Protein AF-X0UX18-F1 (afdb_monomer_lite)

Structure (mmCIF, N/CA/C/O backbone):
data_AF-X0UX18-F1
#
_entry.id   AF-X0UX18-F1
#
loop_
_atom_site.group_PDB
_atom_site.id
_atom_site.type_symbol
_atom_site.label_atom_id
_atom_site.label_alt_id
_atom_site.label_comp_id
_atom_site.label_asym_id
_atom_site.label_entity_id
_atom_site.label_seq_id
_atom_site.pdbx_PDB_ins_code
_atom_site.Cartn_x
_atom_site.Cartn_y
_atom_site.Cartn_z
_atom_site.occupancy
_atom_site.B_iso_or_equiv
_atom_site.auth_seq_id
_atom_site.auth_comp_id
_atom_site.auth_asym_id
_atom_site.auth_atom_id
_atom_site.pdbx_PDB_model_num
ATOM 1 N N . MET A 1 1 ? -3.423 12.149 -26.560 1.00 46.19 1 MET A N 1
ATOM 2 C CA . MET A 1 1 ? -2.335 11.900 -27.532 1.00 46.19 1 MET A CA 1
ATOM 3 C C . MET A 1 1 ? -1.867 13.215 -28.163 1.00 46.19 1 MET A C 1
ATOM 5 O O . MET A 1 1 ? -2.359 13.562 -29.222 1.00 46.19 1 MET A O 1
ATOM 9 N N . VAL A 1 2 ? -0.965 13.970 -27.516 1.00 46.38 2 VAL A N 1
ATOM 10 C CA . VAL A 1 2 ? -0.315 15.177 -28.109 1.00 46.38 2 VAL A CA 1
ATOM 11 C C . VAL A 1 2 ? 1.179 15.289 -27.727 1.00 46.38 2 VAL A C 1
ATOM 13 O O . VAL A 1 2 ? 1.928 16.038 -28.335 1.00 46.38 2 VAL A O 1
ATOM 16 N N . ILE A 1 3 ? 1.674 14.481 -26.783 1.00 40.91 3 ILE A N 1
ATOM 17 C CA . ILE A 1 3 ? 3.049 14.595 -26.253 1.00 40.91 3 ILE A CA 1
ATOM 18 C C . ILE A 1 3 ? 4.054 13.677 -26.998 1.00 40.91 3 ILE A C 1
ATOM 20 O O . ILE A 1 3 ? 5.258 13.762 -26.792 1.00 40.91 3 ILE A O 1
ATOM 24 N N . ALA A 1 4 ? 3.581 12.834 -27.923 1.00 44.09 4 ALA A N 1
ATOM 25 C CA . ALA A 1 4 ? 4.383 11.792 -28.579 1.00 44.09 4 ALA A CA 1
ATOM 26 C C . ALA A 1 4 ? 5.367 12.290 -29.662 1.00 44.09 4 ALA A C 1
ATOM 28 O O . ALA A 1 4 ? 6.236 11.533 -30.076 1.00 44.09 4 ALA A O 1
ATOM 29 N N . GLY A 1 5 ? 5.242 13.533 -30.140 1.00 39.91 5 GLY A N 1
ATOM 30 C CA . GLY A 1 5 ? 6.066 14.040 -31.249 1.00 39.91 5 GLY A CA 1
ATOM 31 C C . GLY A 1 5 ? 7.370 14.730 -30.838 1.00 39.91 5 GLY A C 1
ATOM 32 O O . GLY A 1 5 ? 8.278 14.829 -31.654 1.00 39.91 5 GLY A O 1
ATOM 33 N N . TYR A 1 6 ? 7.471 15.212 -29.594 1.00 45.62 6 TYR A N 1
ATOM 34 C CA . TYR A 1 6 ? 8.547 16.131 -29.187 1.00 45.62 6 TYR A CA 1
ATOM 35 C C . TYR A 1 6 ? 9.505 15.576 -28.133 1.00 45.62 6 TYR A C 1
ATOM 37 O O . TYR A 1 6 ? 10.622 16.069 -28.012 1.00 45.62 6 TYR A O 1
ATOM 45 N N . PHE A 1 7 ? 9.106 14.540 -27.397 1.00 45.06 7 PHE A N 1
ATOM 46 C CA . PHE A 1 7 ? 9.924 13.960 -26.340 1.00 45.06 7 PHE A CA 1
ATOM 47 C C . PHE A 1 7 ? 10.085 12.462 -26.590 1.00 45.06 7 PHE A C 1
ATOM 49 O O . PHE A 1 7 ? 9.147 11.689 -26.410 1.00 45.06 7 PHE A O 1
ATOM 56 N N . GLY A 1 8 ? 11.281 12.051 -27.020 1.00 46.31 8 GLY A N 1
ATOM 57 C CA . GLY A 1 8 ? 11.693 10.650 -27.168 1.00 46.31 8 GLY A CA 1
ATOM 58 C C . GLY A 1 8 ? 11.802 9.909 -25.827 1.00 46.31 8 GLY A C 1
ATOM 59 O O . GLY A 1 8 ? 12.857 9.378 -25.500 1.00 46.31 8 GLY A O 1
ATOM 60 N N . THR A 1 9 ? 10.726 9.897 -25.035 1.00 48.81 9 THR A N 1
ATOM 61 C CA . THR A 1 9 ? 10.682 9.471 -23.624 1.00 48.81 9 THR A CA 1
ATOM 62 C C . THR A 1 9 ? 9.405 8.687 -23.272 1.00 48.81 9 THR A C 1
ATOM 64 O O . THR A 1 9 ? 8.890 8.815 -22.167 1.00 48.81 9 THR A O 1
ATOM 67 N N . THR A 1 10 ? 8.848 7.883 -24.185 1.00 58.84 10 THR A N 1
ATOM 68 C CA . THR A 1 10 ? 7.566 7.177 -23.941 1.00 58.84 10 THR A CA 1
ATOM 69 C C . THR A 1 10 ? 7.724 5.844 -23.189 1.00 58.84 10 THR A C 1
ATOM 71 O O . THR A 1 10 ? 6.881 5.500 -22.369 1.00 58.84 10 THR A O 1
ATOM 74 N N . ARG A 1 11 ? 8.839 5.116 -23.358 1.00 56.62 11 ARG A N 1
ATOM 75 C CA . ARG A 1 11 ? 8.974 3.749 -22.807 1.00 56.62 11 ARG A CA 1
ATOM 76 C C . ARG A 1 11 ? 9.074 3.672 -21.279 1.00 56.62 11 ARG A C 1
ATOM 78 O O . ARG A 1 11 ? 8.473 2.792 -20.679 1.00 56.62 11 ARG A O 1
ATOM 85 N N . ALA A 1 12 ? 9.792 4.590 -20.629 1.00 55.94 12 ALA A N 1
ATOM 86 C CA . ALA A 1 12 ? 9.947 4.574 -19.167 1.00 55.94 12 ALA A CA 1
ATOM 87 C C . ALA A 1 12 ? 8.639 4.910 -18.426 1.00 55.94 12 ALA A C 1
ATOM 89 O O . ALA A 1 12 ? 8.366 4.365 -17.358 1.00 55.94 12 ALA A O 1
ATOM 90 N N . THR A 1 13 ? 7.811 5.785 -19.002 1.00 61.72 13 THR A N 1
ATOM 91 C CA . THR A 1 13 ? 6.497 6.132 -18.448 1.00 61.72 13 THR A CA 1
ATOM 92 C C . THR A 1 13 ? 5.507 4.978 -18.596 1.00 61.72 13 THR A C 1
ATOM 94 O O . THR A 1 13 ? 4.776 4.693 -17.649 1.00 61.72 13 THR A O 1
ATOM 97 N N . ASP A 1 14 ? 5.533 4.267 -19.725 1.00 61.81 14 ASP A N 1
ATOM 98 C CA . ASP A 1 14 ? 4.704 3.074 -19.931 1.00 61.81 14 ASP A CA 1
ATOM 99 C C . ASP A 1 14 ? 5.094 1.947 -18.960 1.00 61.81 14 ASP A C 1
ATOM 101 O O . ASP A 1 14 ? 4.231 1.329 -18.336 1.00 61.81 14 ASP A O 1
ATOM 105 N N . LEU A 1 15 ? 6.398 1.743 -18.741 1.00 62.84 15 LEU A N 1
ATOM 106 C CA . LEU A 1 15 ? 6.925 0.807 -17.743 1.00 62.84 15 LEU A CA 1
ATOM 107 C C . LEU A 1 15 ? 6.461 1.128 -16.322 1.00 62.84 15 LEU A 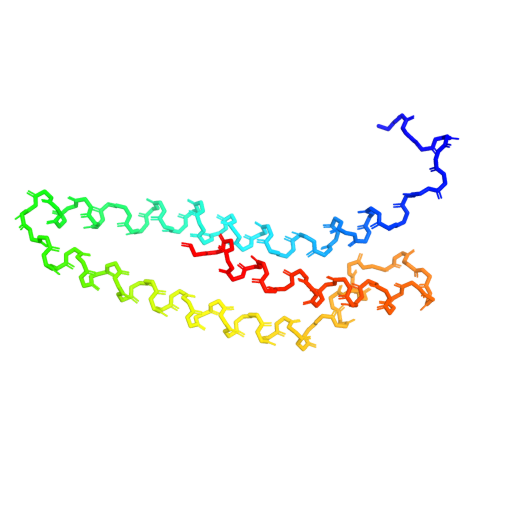C 1
ATOM 109 O O . LEU A 1 15 ? 6.041 0.241 -15.578 1.00 62.84 15 LEU A O 1
ATOM 113 N N . PHE A 1 16 ? 6.506 2.406 -15.955 1.00 64.62 16 PHE A N 1
ATOM 114 C CA . PHE A 1 16 ? 6.032 2.870 -14.659 1.00 64.62 16 PHE A CA 1
ATOM 115 C C . PHE A 1 16 ? 4.519 2.662 -14.503 1.00 64.62 16 PHE A C 1
ATOM 117 O O . PHE A 1 16 ? 4.075 2.154 -13.476 1.00 64.62 16 PHE A O 1
ATOM 124 N N . ALA A 1 17 ? 3.720 2.982 -15.526 1.00 66.69 17 ALA A N 1
ATOM 125 C CA . ALA A 1 17 ? 2.272 2.774 -15.500 1.00 66.69 17 ALA A CA 1
ATOM 126 C C . ALA A 1 17 ? 1.901 1.287 -15.330 1.00 66.69 17 ALA A C 1
ATOM 128 O O . ALA A 1 17 ? 1.001 0.947 -14.556 1.00 66.69 17 ALA A O 1
ATOM 129 N N . ILE A 1 18 ? 2.640 0.393 -15.991 1.00 67.06 18 ILE A N 1
ATOM 130 C CA . ILE A 1 18 ? 2.502 -1.061 -15.843 1.00 67.06 18 ILE A CA 1
ATOM 131 C C . ILE A 1 18 ? 2.808 -1.494 -14.404 1.00 67.06 18 ILE A C 1
ATOM 133 O O . ILE A 1 18 ? 1.978 -2.153 -13.773 1.00 67.06 18 ILE A O 1
ATOM 137 N N . ALA A 1 19 ? 3.949 -1.070 -13.852 1.00 68.12 19 ALA A N 1
ATOM 138 C CA . ALA A 1 19 ? 4.346 -1.405 -12.485 1.00 68.12 19 ALA A CA 1
ATOM 139 C C . ALA A 1 19 ? 3.340 -0.891 -11.435 1.00 68.12 19 ALA A C 1
ATOM 141 O O . ALA A 1 19 ? 3.096 -1.557 -10.429 1.00 68.12 19 ALA A O 1
ATOM 142 N N . PHE A 1 20 ? 2.696 0.253 -11.689 1.00 70.88 20 PHE A N 1
ATOM 143 C CA . PHE A 1 20 ? 1.679 0.838 -10.809 1.00 70.88 20 PHE A CA 1
ATOM 144 C C . PHE A 1 20 ? 0.288 0.214 -10.929 1.00 70.88 20 PHE A C 1
ATOM 146 O O . PHE A 1 20 ? -0.564 0.449 -10.067 1.00 70.88 20 PHE A O 1
ATOM 153 N N . THR A 1 21 ? 0.028 -0.596 -11.951 1.00 74.44 21 THR A N 1
ATOM 154 C CA . THR A 1 21 ? -1.303 -1.180 -12.158 1.00 74.44 21 THR A CA 1
ATOM 155 C C . THR A 1 21 ? -1.660 -2.143 -11.026 1.00 74.44 21 THR A C 1
ATOM 157 O O . THR A 1 21 ? -2.738 -2.042 -10.443 1.00 74.44 21 THR A O 1
ATOM 160 N N . ILE A 1 22 ? -0.727 -3.021 -10.653 1.00 72.56 22 ILE A N 1
ATOM 161 C CA . ILE A 1 22 ? -0.901 -3.998 -9.570 1.00 72.56 22 ILE A CA 1
ATOM 162 C C . ILE A 1 22 ? -1.248 -3.314 -8.235 1.00 72.56 22 ILE A C 1
ATOM 164 O O . ILE A 1 22 ? -2.322 -3.600 -7.698 1.00 72.56 22 ILE A O 1
ATOM 168 N N . PRO A 1 23 ? -0.427 -2.385 -7.699 1.00 72.81 23 PRO A N 1
ATOM 169 C CA . PRO A 1 23 ? -0.737 -1.740 -6.427 1.00 72.81 23 PRO A CA 1
ATOM 170 C C . PRO A 1 23 ? -2.028 -0.921 -6.480 1.00 72.81 23 PRO A C 1
ATOM 172 O O . PRO A 1 23 ? -2.765 -0.871 -5.497 1.00 72.81 23 PRO A O 1
ATOM 175 N N . THR A 1 24 ? -2.352 -0.331 -7.632 1.00 78.50 24 THR A N 1
ATOM 176 C CA . THR A 1 24 ? -3.592 0.437 -7.796 1.00 78.50 24 THR A CA 1
ATOM 177 C C . THR A 1 24 ? -4.834 -0.457 -7.727 1.00 78.50 24 THR A C 1
ATOM 179 O O . THR A 1 24 ? -5.825 -0.072 -7.107 1.00 78.50 24 THR A O 1
ATOM 182 N N . LEU A 1 25 ? -4.796 -1.660 -8.311 1.00 76.50 25 LEU A N 1
ATOM 183 C CA . LEU A 1 25 ? -5.897 -2.627 -8.211 1.00 76.50 25 LEU A CA 1
ATOM 184 C C . LEU A 1 25 ? -6.119 -3.075 -6.763 1.00 76.50 25 LEU A C 1
ATOM 186 O O . LEU A 1 25 ? -7.259 -3.104 -6.300 1.00 76.50 25 LEU A O 1
ATOM 190 N N . PHE A 1 26 ? -5.037 -3.354 -6.032 1.00 75.19 26 PHE A N 1
ATOM 191 C CA . PHE A 1 26 ? -5.118 -3.691 -4.611 1.00 75.19 26 PHE A CA 1
ATOM 192 C C . PHE A 1 26 ? -5.716 -2.560 -3.781 1.00 75.19 26 PHE A C 1
ATOM 194 O O . PHE A 1 26 ? -6.605 -2.822 -2.973 1.00 75.19 26 PHE A O 1
ATOM 201 N N . ARG A 1 27 ? -5.304 -1.308 -4.027 1.00 77.44 27 ARG A N 1
ATOM 202 C CA . ARG A 1 27 ? -5.905 -0.134 -3.379 1.00 77.44 27 ARG A CA 1
ATOM 203 C C . ARG A 1 27 ? -7.414 -0.089 -3.566 1.00 77.44 27 ARG A C 1
ATOM 205 O O . ARG A 1 27 ? -8.144 0.140 -2.610 1.00 77.44 27 ARG A O 1
ATOM 212 N N . ARG A 1 28 ? -7.869 -0.300 -4.800 1.00 79.31 28 ARG A N 1
ATOM 213 C CA . ARG A 1 28 ? -9.290 -0.237 -5.149 1.00 79.31 28 ARG A CA 1
ATOM 214 C C . ARG A 1 28 ? -10.096 -1.307 -4.423 1.00 79.31 28 ARG A C 1
ATOM 216 O O . ARG A 1 28 ? -11.103 -1.004 -3.800 1.00 79.31 28 ARG A O 1
ATOM 223 N N . ILE A 1 29 ? -9.619 -2.549 -4.454 1.00 77.75 29 ILE A N 1
ATOM 224 C CA . ILE A 1 29 ? -10.339 -3.674 -3.850 1.00 77.75 29 ILE A CA 1
ATOM 225 C C . ILE A 1 29 ? -10.340 -3.560 -2.324 1.00 77.75 29 ILE A C 1
ATOM 227 O O . ILE A 1 29 ? -11.384 -3.698 -1.693 1.00 77.75 29 ILE A O 1
ATOM 231 N N . LEU A 1 30 ? -9.172 -3.334 -1.722 1.00 73.56 30 LEU A N 1
ATOM 232 C CA . LEU A 1 30 ? -9.013 -3.392 -0.272 1.00 73.56 30 LEU A CA 1
ATOM 233 C C . LEU A 1 30 ? -9.422 -2.082 0.405 1.00 73.56 30 LEU A C 1
ATOM 235 O O . LEU A 1 30 ? -10.217 -2.116 1.342 1.00 73.56 30 LEU A O 1
ATOM 239 N N . GLY A 1 31 ? -8.917 -0.947 -0.079 1.00 68.88 31 GLY A N 1
ATOM 240 C CA . GLY A 1 31 ? -9.113 0.361 0.544 1.00 68.88 31 GLY A CA 1
ATOM 241 C C . GLY A 1 31 ? -10.462 1.000 0.222 1.00 68.88 31 GLY A C 1
ATOM 242 O O . GLY A 1 31 ? -11.150 1.451 1.133 1.00 68.88 31 GLY A O 1
ATOM 243 N N . GLU A 1 32 ? -10.854 1.028 -1.054 1.00 70.06 32 GLU A N 1
ATOM 244 C CA . GLU A 1 32 ? -12.119 1.657 -1.471 1.00 70.06 32 GLU A CA 1
ATOM 245 C C . GLU A 1 32 ? -13.306 0.706 -1.227 1.00 70.06 32 GLU A C 1
ATOM 247 O O . GLU A 1 32 ? -14.262 1.061 -0.548 1.00 70.06 32 GLU A O 1
ATOM 252 N N . ASP A 1 33 ? -13.246 -0.538 -1.707 1.00 70.00 33 ASP A N 1
ATOM 253 C CA . ASP A 1 33 ? -14.420 -1.416 -1.668 1.00 70.00 33 ASP A CA 1
ATOM 254 C C . ASP A 1 33 ? -14.593 -2.203 -0.361 1.00 70.00 33 ASP A C 1
ATOM 256 O O . ASP A 1 33 ? -15.713 -2.312 0.150 1.00 70.00 33 ASP A O 1
ATOM 260 N N . MET A 1 34 ? -13.527 -2.799 0.184 1.00 74.75 34 MET A N 1
ATOM 261 C CA . MET A 1 34 ? -13.679 -3.743 1.296 1.00 74.75 34 MET A CA 1
ATOM 262 C C . MET A 1 34 ? -13.776 -3.059 2.664 1.00 74.75 34 MET A C 1
ATOM 264 O O . MET A 1 34 ? -14.661 -3.395 3.459 1.00 74.75 34 MET A O 1
ATOM 268 N N . VAL A 1 35 ? -12.904 -2.085 2.943 1.00 74.19 35 VAL A N 1
ATOM 269 C CA . VAL A 1 35 ? -12.919 -1.331 4.209 1.00 74.19 35 VAL A CA 1
ATOM 270 C C . VAL A 1 35 ? -14.210 -0.515 4.338 1.00 74.19 35 VAL A C 1
ATOM 272 O O . VAL A 1 35 ? -14.866 -0.549 5.383 1.00 74.19 35 VAL A O 1
ATOM 275 N N . GLU A 1 36 ? -14.647 0.160 3.275 1.00 76.06 36 GLU A N 1
ATOM 276 C CA . GLU A 1 36 ? -15.842 1.007 3.335 1.00 76.06 36 GLU A CA 1
ATOM 277 C C . GLU A 1 36 ? -17.132 0.193 3.543 1.00 76.06 36 GLU A C 1
ATOM 279 O O . GLU A 1 36 ? -18.005 0.598 4.314 1.00 76.06 36 GLU A O 1
ATOM 284 N N . LYS A 1 37 ? -17.237 -1.001 2.939 1.00 78.19 37 LYS A N 1
ATOM 285 C CA . LYS A 1 37 ? -18.449 -1.837 3.018 1.00 78.19 37 LYS A CA 1
ATOM 286 C C . LYS A 1 37 ? -18.493 -2.768 4.229 1.00 78.19 37 LYS A C 1
ATOM 288 O O . LYS A 1 37 ? -19.570 -2.966 4.786 1.00 78.19 37 LYS A O 1
ATOM 293 N N . ALA A 1 38 ? -17.370 -3.360 4.639 1.00 79.31 38 ALA A N 1
ATOM 294 C CA . ALA A 1 38 ? -17.353 -4.370 5.704 1.00 79.31 38 ALA A CA 1
ATOM 295 C C . ALA A 1 38 ? -16.929 -3.806 7.071 1.00 79.31 38 ALA A C 1
ATOM 297 O O . ALA A 1 38 ? -17.484 -4.184 8.109 1.00 79.31 38 ALA A O 1
ATOM 298 N N . PHE A 1 39 ? -15.958 -2.888 7.092 1.00 82.44 39 PHE A N 1
ATOM 299 C CA . PHE A 1 39 ? -15.406 -2.364 8.341 1.00 82.44 39 PHE A CA 1
ATOM 300 C C . PHE A 1 39 ? -16.225 -1.196 8.893 1.00 82.44 39 PHE A C 1
ATOM 302 O O . PHE A 1 39 ? -16.600 -1.214 10.068 1.00 82.44 39 PHE A O 1
ATOM 309 N N . LEU A 1 40 ? -16.549 -0.204 8.058 1.00 83.94 40 LEU A N 1
ATOM 310 C CA . LEU A 1 40 ? -17.185 1.036 8.509 1.00 83.94 40 LEU A CA 1
ATOM 311 C C . LEU A 1 40 ? -18.543 0.832 9.216 1.00 83.94 40 LEU A C 1
ATOM 313 O O . LEU A 1 40 ? -18.739 1.446 10.270 1.00 83.94 40 LEU A O 1
ATOM 317 N N . PRO A 1 41 ? -19.470 -0.022 8.729 1.00 85.62 41 PRO A N 1
ATOM 318 C CA . PRO A 1 41 ? -20.753 -0.232 9.403 1.00 85.62 41 PRO A CA 1
ATOM 319 C C . PRO A 1 41 ? -20.572 -0.873 10.781 1.00 85.62 41 PRO A C 1
ATOM 321 O O . PRO A 1 41 ? -21.134 -0.399 11.767 1.00 85.62 41 PRO A O 1
ATOM 324 N N . THR A 1 42 ? -19.730 -1.905 10.861 1.00 85.06 42 THR A N 1
ATOM 325 C CA . THR A 1 42 ? -19.447 -2.653 12.094 1.00 85.06 42 THR A CA 1
ATOM 326 C C . THR A 1 42 ? -18.746 -1.772 13.131 1.00 85.06 42 THR A C 1
ATOM 328 O O . THR A 1 42 ? -19.100 -1.775 14.310 1.00 85.06 42 THR A O 1
ATOM 331 N N . PHE A 1 43 ? -17.787 -0.953 12.693 1.00 85.94 43 PHE A N 1
ATOM 332 C CA . PHE A 1 43 ? -17.089 -0.005 13.556 1.00 85.94 43 PHE A CA 1
ATOM 333 C C . PHE A 1 43 ? -18.029 1.086 14.090 1.00 85.94 43 PHE A C 1
ATOM 335 O O . PHE A 1 43 ? -18.020 1.379 15.287 1.00 85.94 43 PHE A O 1
ATOM 342 N N . ARG A 1 44 ? -18.895 1.649 13.232 1.00 87.75 44 ARG A N 1
ATOM 343 C CA . ARG A 1 44 ? -19.901 2.643 13.644 1.00 87.75 44 ARG A CA 1
ATOM 344 C C . ARG A 1 44 ? -20.921 2.063 14.622 1.00 87.75 44 ARG A C 1
ATOM 346 O O . ARG A 1 44 ? -21.269 2.753 15.574 1.00 87.75 44 ARG A O 1
ATOM 353 N N . GLN A 1 45 ? -21.357 0.816 14.434 1.00 89.00 45 GLN A N 1
ATOM 354 C CA . GLN A 1 45 ? -22.244 0.130 15.383 1.00 89.00 45 GLN A CA 1
ATOM 355 C C . GLN A 1 45 ? -21.599 -0.003 16.770 1.00 89.00 45 GLN A C 1
ATOM 357 O O . GLN A 1 45 ? -22.236 0.317 17.771 1.00 89.00 45 GLN A O 1
ATOM 362 N N . LEU A 1 46 ? -20.324 -0.402 16.837 1.00 88.50 46 LEU A N 1
ATOM 363 C CA . LEU A 1 46 ? -19.593 -0.537 18.104 1.00 88.50 46 LEU A CA 1
ATOM 364 C C . LEU A 1 46 ? -19.381 0.806 18.814 1.00 88.50 46 LEU A C 1
ATOM 366 O O . LEU A 1 46 ? -19.516 0.878 20.035 1.00 88.50 46 LEU A O 1
ATOM 370 N N . ILE A 1 47 ? -19.081 1.875 18.068 1.00 89.44 47 ILE A N 1
ATOM 371 C CA . ILE A 1 47 ? -18.970 3.225 18.641 1.00 89.44 47 ILE A CA 1
ATOM 372 C C . ILE A 1 47 ? -20.329 3.738 19.123 1.00 89.44 47 ILE A C 1
ATOM 374 O O . ILE A 1 47 ? -20.408 4.281 20.222 1.00 89.44 47 ILE A O 1
ATOM 378 N N . ALA A 1 48 ? -21.397 3.551 18.342 1.00 91.31 48 ALA A N 1
ATOM 379 C CA . ALA A 1 48 ? -22.745 3.972 18.724 1.00 91.31 48 ALA A CA 1
ATOM 380 C C . ALA A 1 48 ? -23.249 3.242 19.981 1.00 91.31 48 ALA A C 1
ATOM 382 O O . ALA A 1 48 ? -23.973 3.828 20.781 1.00 91.31 48 ALA A O 1
ATOM 383 N N . ALA A 1 49 ? -22.819 1.995 20.190 1.00 90.06 49 ALA A N 1
ATOM 384 C CA . ALA A 1 49 ? -23.091 1.222 21.401 1.00 90.06 49 ALA A CA 1
ATOM 385 C C . ALA A 1 49 ? -22.227 1.631 22.616 1.00 90.06 49 ALA A C 1
ATOM 387 O O . ALA A 1 49 ? -22.362 1.044 23.687 1.00 90.06 49 ALA A O 1
ATOM 388 N N . GLY A 1 50 ? -21.314 2.602 22.473 1.00 88.75 50 GLY A N 1
ATOM 389 C CA . GLY A 1 50 ? -20.381 3.013 23.530 1.00 88.75 50 GLY A CA 1
ATOM 390 C C . GLY A 1 50 ? -19.269 1.994 23.815 1.00 88.75 50 GLY A C 1
ATOM 391 O O . GLY A 1 50 ? -18.494 2.158 24.759 1.00 88.75 50 GLY A O 1
ATOM 392 N N . GLU A 1 51 ? -19.135 0.944 22.998 1.00 90.50 51 GLU A N 1
ATOM 393 C CA . GLU A 1 51 ? -18.164 -0.136 23.184 1.00 90.50 51 GLU A CA 1
ATOM 394 C C . GLU A 1 51 ? -16.794 0.199 22.566 1.00 90.50 51 GLU A C 1
ATOM 396 O O . GLU A 1 51 ? -16.204 -0.595 21.825 1.00 90.50 51 GLU A O 1
ATOM 401 N N . TYR A 1 52 ? -16.234 1.367 22.901 1.00 88.06 52 TYR A N 1
ATOM 402 C CA . TYR A 1 52 ? -14.970 1.871 22.337 1.00 88.06 52 TYR A CA 1
ATOM 403 C C . TYR A 1 52 ? -13.817 0.863 22.418 1.00 88.06 52 TYR A C 1
ATOM 405 O O . TYR A 1 52 ? -13.015 0.737 21.493 1.00 88.06 52 TYR A O 1
ATOM 413 N N . ARG A 1 53 ? -13.751 0.087 23.507 1.00 88.56 53 ARG A N 1
ATOM 414 C CA . ARG A 1 53 ? -12.711 -0.931 23.698 1.00 88.56 53 ARG A CA 1
ATOM 415 C C . ARG A 1 53 ? -12.822 -2.070 22.680 1.00 88.56 53 ARG A C 1
ATOM 417 O O . ARG A 1 53 ? -11.804 -2.539 22.180 1.00 88.56 53 ARG A O 1
ATOM 424 N N . ARG A 1 54 ? -14.041 -2.506 22.348 1.00 85.69 54 ARG A N 1
ATOM 425 C CA . ARG A 1 54 ? -14.279 -3.541 21.329 1.00 85.69 54 ARG A CA 1
ATOM 426 C C . ARG A 1 54 ? -14.105 -2.986 19.918 1.00 85.69 54 ARG A C 1
ATOM 428 O O . ARG A 1 54 ? -13.531 -3.685 19.090 1.00 85.69 54 ARG A O 1
ATOM 435 N N . ALA A 1 55 ? -14.493 -1.731 19.672 1.00 86.94 55 ALA A N 1
ATOM 436 C CA . ALA A 1 55 ? -14.198 -1.032 18.419 1.00 86.94 55 ALA A CA 1
ATOM 437 C C . ALA A 1 55 ? -12.684 -0.987 18.139 1.00 86.94 55 ALA A C 1
ATOM 439 O O . ALA A 1 55 ? -12.247 -1.316 17.037 1.00 86.94 55 ALA A O 1
ATOM 440 N N . TRP A 1 56 ? -11.878 -0.670 19.158 1.00 87.19 56 TRP A N 1
ATOM 441 C CA . TRP A 1 56 ? -10.418 -0.676 19.048 1.00 87.19 56 TRP A CA 1
ATOM 442 C C . TRP A 1 56 ? -9.856 -2.074 18.772 1.00 87.19 56 TRP A C 1
ATOM 444 O O . TRP A 1 56 ? -9.047 -2.244 17.865 1.00 87.19 56 TRP A O 1
ATOM 454 N N . ILE A 1 57 ? -10.325 -3.098 19.495 1.00 88.62 57 ILE A N 1
ATOM 455 C CA . ILE A 1 57 ? -9.901 -4.490 19.264 1.00 88.62 57 ILE A CA 1
ATOM 456 C C . ILE A 1 57 ? -10.243 -4.941 17.838 1.00 88.62 57 ILE A C 1
ATOM 458 O O . ILE A 1 57 ? -9.420 -5.597 17.200 1.00 88.62 57 ILE A O 1
ATOM 462 N N . LEU A 1 58 ? -11.432 -4.595 17.333 1.00 86.38 58 LEU A N 1
ATOM 463 C CA . LEU A 1 58 ? -11.840 -4.906 15.965 1.00 86.38 58 LEU A CA 1
ATOM 464 C C . LEU A 1 58 ? -10.891 -4.252 14.953 1.00 86.38 58 LEU A C 1
ATOM 466 O O . LEU A 1 58 ? -10.361 -4.946 14.087 1.00 86.38 58 LEU A O 1
ATOM 470 N N . ALA A 1 59 ? -10.634 -2.950 15.103 1.00 85.94 59 ALA A N 1
ATOM 471 C CA . ALA A 1 59 ? -9.721 -2.208 14.240 1.00 85.94 59 ALA A CA 1
ATOM 472 C C . ALA A 1 59 ? -8.306 -2.804 14.261 1.00 85.94 59 ALA A C 1
ATOM 474 O O . ALA A 1 59 ? -7.760 -3.106 13.206 1.00 85.94 59 ALA A O 1
ATOM 475 N N . SER A 1 60 ? -7.737 -3.069 15.443 1.00 87.62 60 SER A N 1
ATOM 476 C CA . SER A 1 60 ? -6.397 -3.659 15.559 1.00 87.62 60 SER A CA 1
ATOM 477 C C . SER A 1 60 ? -6.309 -5.066 14.963 1.00 87.62 60 SER A C 1
ATOM 479 O O . SER A 1 60 ? -5.296 -5.416 14.361 1.00 87.62 60 SER A O 1
ATOM 481 N N . ARG A 1 61 ? -7.353 -5.894 15.110 1.00 88.75 61 ARG A N 1
ATOM 482 C CA . ARG A 1 61 ? -7.381 -7.239 14.511 1.00 88.75 61 ARG A CA 1
ATOM 483 C C . ARG A 1 61 ? -7.436 -7.178 12.994 1.00 88.75 61 ARG A C 1
ATOM 485 O O . ARG A 1 61 ? -6.684 -7.898 12.345 1.00 88.75 61 ARG A O 1
ATOM 492 N N . ILE A 1 62 ? -8.304 -6.331 12.447 1.00 85.56 62 ILE A N 1
ATOM 493 C CA . ILE A 1 62 ? -8.431 -6.154 10.999 1.00 85.56 62 ILE A CA 1
ATOM 494 C C . ILE A 1 62 ? -7.135 -5.583 10.438 1.00 85.56 62 ILE A C 1
ATOM 496 O O . ILE A 1 62 ? -6.592 -6.160 9.509 1.00 85.56 62 ILE A O 1
ATOM 500 N N . PHE A 1 63 ? -6.577 -4.547 11.060 1.00 84.94 63 PHE A N 1
ATOM 501 C CA . PHE A 1 63 ? -5.300 -3.963 10.663 1.00 84.94 63 PHE A CA 1
ATOM 502 C C . PHE A 1 63 ? -4.168 -4.998 10.628 1.00 84.94 63 PHE A C 1
ATOM 504 O O . PHE A 1 63 ? -3.480 -5.116 9.620 1.00 84.94 63 PHE A O 1
ATOM 511 N N . ASN A 1 64 ? -4.007 -5.808 11.681 1.00 87.62 64 ASN A N 1
ATOM 512 C CA . ASN A 1 64 ? -2.986 -6.860 11.706 1.00 87.62 64 ASN A CA 1
ATOM 513 C C . ASN A 1 64 ? -3.225 -7.938 10.639 1.00 87.62 64 ASN A C 1
ATOM 515 O O . ASN A 1 64 ? -2.274 -8.381 9.998 1.00 87.62 64 ASN A O 1
ATOM 519 N N . LEU A 1 65 ? -4.478 -8.356 10.429 1.00 86.50 65 LEU A N 1
ATOM 520 C CA . LEU A 1 65 ? -4.827 -9.315 9.376 1.00 86.50 65 LEU A CA 1
ATOM 521 C C . LEU A 1 65 ? -4.535 -8.750 7.984 1.00 86.50 65 LEU A C 1
ATOM 523 O O . LEU A 1 65 ? -3.954 -9.452 7.162 1.00 86.50 65 LEU A O 1
ATOM 527 N N . MET A 1 66 ? -4.896 -7.491 7.729 1.00 83.75 66 MET A N 1
ATOM 528 C CA . MET A 1 66 ? -4.636 -6.824 6.455 1.00 83.75 66 MET A CA 1
ATOM 529 C C . MET A 1 66 ? -3.143 -6.629 6.228 1.00 83.75 66 MET A C 1
ATOM 531 O O . MET A 1 66 ? -2.663 -6.961 5.152 1.00 83.75 66 MET A O 1
ATOM 535 N N . MET A 1 67 ? -2.389 -6.196 7.239 1.00 85.06 67 MET A N 1
ATOM 536 C CA . MET A 1 67 ? -0.934 -6.078 7.157 1.00 85.06 67 MET A CA 1
ATOM 537 C C . MET A 1 67 ? -0.281 -7.427 6.825 1.00 85.06 67 MET A C 1
ATOM 539 O O . MET A 1 67 ? 0.544 -7.503 5.917 1.00 85.06 67 MET A O 1
ATOM 543 N N . LEU A 1 68 ? -0.675 -8.508 7.507 1.00 88.25 68 LEU A N 1
ATOM 544 C CA . LEU A 1 68 ? -0.132 -9.845 7.258 1.00 88.25 68 LEU A CA 1
ATOM 545 C C . LEU A 1 68 ? -0.492 -10.363 5.857 1.00 88.25 68 LEU A C 1
ATOM 547 O O . LEU A 1 68 ? 0.355 -10.922 5.162 1.00 88.25 68 LEU A O 1
ATOM 551 N N . LEU A 1 69 ? -1.735 -10.146 5.426 1.00 85.25 69 LEU A N 1
ATOM 552 C CA . LEU A 1 69 ? -2.216 -10.532 4.102 1.00 85.25 69 LEU A CA 1
ATOM 553 C C . LEU A 1 69 ? -1.508 -9.735 2.999 1.00 85.25 69 LEU A C 1
ATOM 555 O O . LEU A 1 69 ? -1.043 -10.326 2.029 1.00 85.25 69 LEU A O 1
ATOM 559 N N . LEU A 1 70 ? -1.352 -8.421 3.164 1.00 83.25 70 LEU A N 1
ATOM 560 C CA . LEU A 1 70 ? -0.623 -7.556 2.234 1.00 83.25 70 LEU A CA 1
ATOM 561 C C . LEU A 1 70 ? 0.853 -7.946 2.131 1.00 83.25 70 LEU A C 1
ATOM 563 O O . LEU A 1 70 ? 1.386 -7.966 1.026 1.00 83.25 70 LEU A O 1
ATOM 567 N N . LEU A 1 71 ? 1.502 -8.308 3.242 1.00 86.12 71 LEU A N 1
ATOM 568 C CA . LEU A 1 71 ? 2.882 -8.805 3.238 1.00 86.12 71 LEU A CA 1
ATOM 569 C C . LEU A 1 71 ? 3.013 -10.151 2.516 1.00 86.12 71 LEU A C 1
ATOM 571 O O . LEU A 1 71 ? 3.934 -10.329 1.720 1.00 86.12 71 LEU A O 1
ATOM 575 N N . LEU A 1 72 ? 2.084 -11.084 2.747 1.00 88.44 72 LEU A N 1
ATOM 576 C CA . LEU A 1 72 ? 2.041 -12.363 2.029 1.00 88.44 72 LEU A CA 1
ATOM 577 C C . LEU A 1 72 ? 1.872 -12.157 0.523 1.00 88.44 72 LEU A C 1
ATOM 579 O O . LEU A 1 72 ? 2.590 -12.758 -0.275 1.00 88.44 72 LEU A O 1
ATOM 583 N N . ILE A 1 73 ? 0.948 -11.278 0.137 1.00 83.69 73 ILE A N 1
ATOM 584 C CA . ILE A 1 73 ? 0.699 -10.941 -1.262 1.00 83.69 73 ILE A CA 1
ATOM 585 C C . ILE A 1 73 ? 1.918 -10.239 -1.863 1.00 83.69 73 ILE A C 1
ATOM 587 O O . ILE A 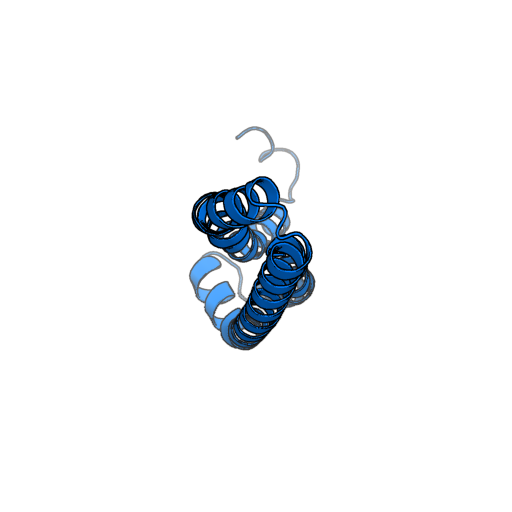1 73 ? 2.355 -10.628 -2.940 1.00 83.69 73 ILE A O 1
ATOM 591 N N . MET A 1 74 ? 2.523 -9.271 -1.172 1.00 84.50 74 MET A N 1
ATOM 592 C CA . MET A 1 74 ? 3.764 -8.624 -1.610 1.00 84.50 74 MET A CA 1
ATOM 593 C C . MET A 1 74 ? 4.870 -9.656 -1.853 1.00 84.50 74 MET A C 1
ATOM 595 O O . MET A 1 74 ? 5.528 -9.606 -2.890 1.00 84.50 74 MET A O 1
ATOM 599 N N . GLY A 1 75 ? 5.046 -10.616 -0.940 1.00 85.06 75 GLY A N 1
ATOM 600 C CA . GLY A 1 75 ? 5.994 -11.715 -1.106 1.00 85.06 75 GLY A CA 1
ATOM 601 C C . GLY A 1 75 ? 5.688 -12.563 -2.341 1.00 85.06 75 GLY A C 1
ATOM 602 O O . GLY A 1 75 ? 6.582 -12.838 -3.135 1.00 85.06 75 GLY A O 1
ATOM 603 N N . LEU A 1 76 ? 4.420 -12.919 -2.563 1.00 85.00 76 LEU A N 1
ATOM 604 C CA . LEU A 1 76 ? 4.004 -13.655 -3.758 1.00 85.00 76 LEU A CA 1
ATOM 605 C C . LEU A 1 76 ? 4.298 -12.865 -5.041 1.00 85.00 76 LEU A C 1
ATOM 607 O O . LEU A 1 76 ? 4.858 -13.416 -5.987 1.00 85.00 76 LEU A O 1
ATOM 611 N N . PHE A 1 77 ? 3.971 -11.572 -5.065 1.00 79.38 77 PHE A N 1
ATOM 612 C CA . PHE A 1 77 ? 4.243 -10.700 -6.203 1.00 79.38 77 PHE A CA 1
ATOM 613 C C . PHE A 1 77 ? 5.732 -10.503 -6.445 1.00 79.38 77 PHE A C 1
ATOM 615 O O . PHE A 1 77 ? 6.121 -10.436 -7.603 1.00 79.38 77 PHE A O 1
ATOM 622 N N . TYR A 1 78 ? 6.571 -10.478 -5.411 1.00 81.69 78 TYR A N 1
ATOM 623 C CA . TYR A 1 78 ? 8.023 -10.450 -5.576 1.00 81.69 78 TYR A CA 1
ATOM 624 C C . TYR A 1 78 ? 8.496 -11.626 -6.449 1.00 81.69 78 TYR A C 1
ATOM 626 O O . TYR A 1 78 ? 9.162 -11.414 -7.457 1.00 81.69 78 TYR A O 1
ATOM 634 N N . PHE A 1 79 ? 8.046 -12.853 -6.166 1.00 80.69 79 PHE A N 1
ATOM 635 C CA . PHE A 1 79 ? 8.369 -14.018 -7.004 1.00 80.69 79 PHE A CA 1
ATOM 636 C C . PHE A 1 79 ? 7.686 -14.000 -8.378 1.00 80.69 79 PHE A C 1
ATOM 638 O O . PHE A 1 79 ? 8.232 -14.513 -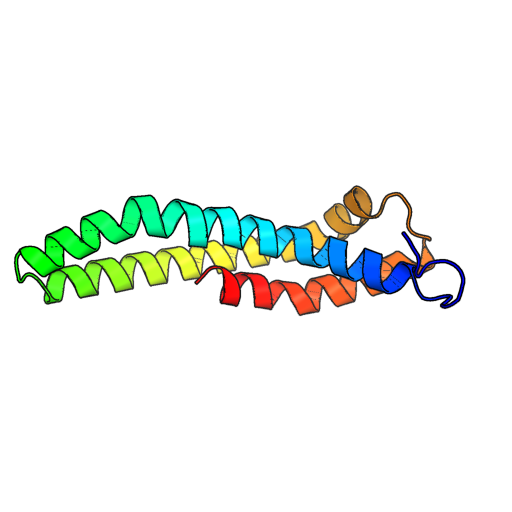9.356 1.00 80.69 79 PHE A O 1
ATOM 645 N N . LEU A 1 80 ? 6.486 -13.424 -8.471 1.00 78.38 80 LEU A N 1
ATOM 646 C CA . LEU A 1 80 ? 5.719 -13.363 -9.715 1.00 78.38 80 LEU A CA 1
ATOM 647 C C . LEU A 1 80 ? 6.127 -12.199 -10.631 1.00 78.38 80 LEU A C 1
ATOM 649 O O . LEU A 1 80 ? 5.781 -12.227 -11.810 1.00 78.38 80 LEU A O 1
ATOM 653 N N . THR A 1 81 ? 6.872 -11.213 -10.122 1.00 75.06 81 THR A N 1
ATOM 654 C CA . THR A 1 81 ? 7.333 -10.007 -10.835 1.00 75.06 81 THR A CA 1
ATOM 655 C C . THR A 1 81 ? 7.953 -10.330 -12.197 1.00 75.06 81 THR A C 1
ATOM 657 O O . THR A 1 81 ? 7.461 -9.792 -13.190 1.00 75.06 81 THR A O 1
ATOM 660 N N . PRO A 1 82 ? 8.933 -11.247 -12.327 1.00 72.56 82 PRO A N 1
ATOM 661 C CA . PRO A 1 82 ? 9.526 -11.564 -13.630 1.00 72.56 82 PRO A CA 1
ATOM 662 C C . PRO A 1 82 ? 8.516 -12.126 -14.645 1.00 72.56 82 PRO A C 1
ATOM 664 O O . PRO A 1 82 ? 8.622 -11.855 -15.842 1.00 72.56 82 PRO A O 1
ATOM 667 N N . ASN A 1 83 ? 7.504 -12.874 -14.192 1.00 73.56 83 ASN A N 1
ATOM 668 C CA . ASN A 1 83 ? 6.443 -13.385 -15.065 1.00 73.56 83 ASN A CA 1
ATOM 669 C C . ASN A 1 83 ? 5.417 -12.297 -15.412 1.00 73.56 83 ASN A C 1
ATOM 671 O O . ASN A 1 83 ? 4.999 -12.187 -16.562 1.00 73.56 83 ASN A O 1
ATOM 675 N N . LEU A 1 84 ? 5.045 -11.459 -14.445 1.00 69.62 84 LEU A N 1
ATOM 676 C CA . LEU A 1 84 ? 4.105 -10.353 -14.632 1.00 69.62 84 LEU A CA 1
ATOM 677 C C . LEU A 1 84 ? 4.649 -9.301 -15.594 1.00 69.62 84 LEU A C 1
ATOM 679 O O . LEU A 1 84 ? 3.937 -8.890 -16.505 1.00 69.62 84 LEU A O 1
ATOM 683 N N . VAL A 1 85 ? 5.919 -8.918 -15.452 1.00 69.50 85 VAL A N 1
ATOM 684 C CA . VAL A 1 85 ? 6.570 -7.976 -16.370 1.00 69.50 85 VAL A CA 1
ATOM 685 C C . VAL A 1 85 ? 6.618 -8.558 -17.787 1.00 69.50 85 VAL A C 1
ATOM 687 O O . VAL A 1 85 ? 6.397 -7.822 -18.740 1.00 69.50 85 VAL A O 1
ATOM 690 N N . ARG A 1 86 ? 6.808 -9.875 -17.955 1.00 67.62 86 ARG A N 1
ATOM 691 C CA . ARG A 1 86 ? 6.738 -10.555 -19.268 1.00 67.62 86 ARG A CA 1
ATOM 692 C C . ARG A 1 86 ? 5.347 -10.567 -19.890 1.00 67.62 86 ARG A C 1
ATOM 694 O O . ARG A 1 86 ? 5.235 -10.366 -21.094 1.00 67.62 86 ARG A O 1
ATOM 701 N N . VAL A 1 87 ? 4.305 -10.790 -19.093 1.00 68.88 87 VAL A N 1
ATOM 702 C CA . VAL A 1 87 ? 2.918 -10.832 -19.582 1.00 68.88 87 VAL A CA 1
ATOM 703 C C . VAL A 1 87 ? 2.399 -9.430 -19.895 1.00 68.88 87 VAL A C 1
ATOM 705 O O . VAL A 1 87 ? 1.813 -9.214 -20.951 1.00 68.88 87 VAL A O 1
ATOM 708 N N . ILE A 1 88 ? 2.625 -8.468 -18.999 1.00 64.69 88 ILE A N 1
ATOM 709 C CA . ILE A 1 88 ? 2.126 -7.097 -19.163 1.00 64.69 88 ILE A CA 1
ATOM 710 C C . ILE A 1 88 ? 3.004 -6.318 -20.155 1.00 64.69 88 ILE A C 1
ATOM 712 O O . ILE A 1 88 ? 2.517 -5.500 -20.930 1.00 64.69 88 ILE A O 1
ATOM 716 N N . GLY A 1 89 ? 4.302 -6.608 -20.167 1.00 62.00 89 GLY A N 1
ATOM 717 C CA . GLY A 1 89 ? 5.314 -5.988 -21.009 1.00 62.00 89 GLY A CA 1
ATOM 718 C C . GLY A 1 89 ? 5.589 -6.718 -22.322 1.00 62.00 89 GLY A C 1
ATOM 719 O O . GLY A 1 89 ? 6.689 -6.593 -22.853 1.00 62.00 89 GLY A O 1
ATOM 720 N N . ALA A 1 90 ? 4.625 -7.463 -22.872 1.00 56.44 90 ALA A N 1
ATOM 721 C CA . ALA A 1 90 ? 4.781 -8.242 -24.109 1.00 56.44 90 ALA A CA 1
ATOM 722 C C . ALA A 1 90 ? 5.192 -7.418 -25.361 1.00 56.44 90 ALA A C 1
ATOM 724 O O . ALA A 1 90 ? 5.455 -7.995 -26.413 1.00 56.44 90 ALA A O 1
ATOM 725 N N . GLY A 1 91 ? 5.272 -6.084 -25.256 1.00 56.53 91 GLY A N 1
ATOM 726 C CA . GLY A 1 91 ? 5.802 -5.169 -26.275 1.00 56.53 91 GLY A CA 1
ATOM 727 C C . GLY A 1 91 ? 7.183 -4.552 -25.977 1.00 56.53 91 GLY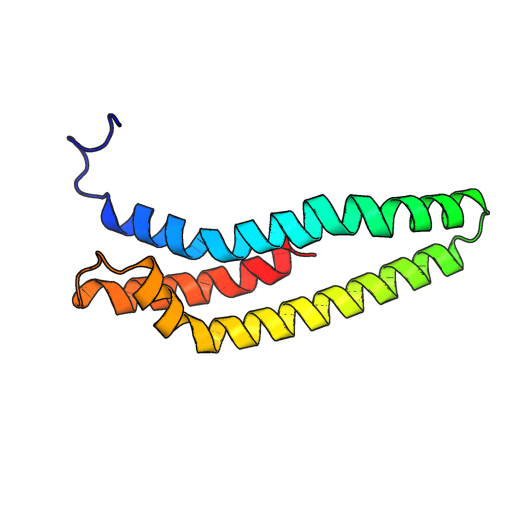 A C 1
ATOM 728 O O . GLY A 1 91 ? 7.617 -3.689 -26.738 1.00 56.53 91 GLY A O 1
ATOM 729 N N . LEU A 1 92 ? 7.866 -4.936 -24.890 1.00 60.12 92 LEU A N 1
ATOM 730 C CA . LEU A 1 92 ? 9.179 -4.392 -24.504 1.00 60.12 92 LEU A CA 1
ATOM 731 C C . LEU A 1 92 ? 10.338 -5.075 -25.232 1.00 60.12 92 LEU A C 1
ATOM 733 O O . LEU A 1 92 ? 10.317 -6.281 -25.485 1.00 60.12 92 LEU A O 1
ATOM 737 N N . ALA A 1 93 ? 11.400 -4.315 -25.505 1.00 61.34 93 ALA A N 1
ATOM 738 C CA . ALA A 1 93 ? 12.648 -4.894 -25.986 1.00 61.34 93 ALA A CA 1
ATOM 739 C C . ALA A 1 93 ? 13.319 -5.725 -24.874 1.00 61.34 93 ALA A C 1
ATOM 741 O O . ALA A 1 93 ? 13.271 -5.362 -23.699 1.00 61.34 93 ALA A O 1
ATOM 742 N N . ALA A 1 94 ? 14.013 -6.811 -25.240 1.00 62.31 94 ALA A N 1
ATOM 743 C CA . ALA A 1 94 ? 14.718 -7.699 -24.300 1.00 62.31 94 ALA A CA 1
ATOM 744 C C . ALA A 1 94 ? 15.671 -6.953 -23.336 1.00 62.31 94 ALA A C 1
ATOM 746 O O . ALA A 1 94 ? 15.863 -7.380 -22.200 1.00 62.31 94 ALA A O 1
ATOM 747 N N . SER A 1 95 ? 16.223 -5.815 -23.771 1.00 63.75 95 SER A N 1
ATOM 748 C CA . SER A 1 95 ? 17.106 -4.940 -22.990 1.00 63.75 95 SER A CA 1
ATOM 749 C C . SER A 1 95 ? 16.398 -4.119 -21.903 1.00 63.75 95 SER A C 1
ATOM 751 O O . SER A 1 95 ? 17.056 -3.644 -20.985 1.00 63.75 95 SER A O 1
ATOM 753 N N . GLU A 1 96 ? 15.079 -3.934 -21.989 1.00 63.31 96 GLU A N 1
ATOM 754 C CA . GLU A 1 96 ? 14.297 -3.061 -21.095 1.00 63.31 96 GLU A CA 1
ATOM 755 C C . GLU A 1 96 ? 13.603 -3.846 -19.966 1.00 63.31 96 GLU A C 1
ATOM 757 O O . GLU A 1 96 ? 13.198 -3.267 -18.957 1.00 63.31 96 GLU A O 1
ATOM 762 N N . PHE A 1 97 ? 13.533 -5.178 -20.088 1.00 67.25 97 PHE A N 1
ATOM 763 C CA . PHE A 1 97 ? 12.929 -6.068 -19.090 1.00 67.25 97 PHE A CA 1
ATOM 764 C C . PHE A 1 97 ? 13.584 -5.969 -17.715 1.00 67.25 97 PHE A C 1
ATOM 766 O O . PHE A 1 97 ? 12.886 -5.910 -16.706 1.00 67.25 97 PHE A O 1
ATOM 773 N N . HIS A 1 98 ? 14.916 -5.914 -17.672 1.00 69.00 98 HIS A N 1
ATOM 774 C CA . HIS A 1 98 ? 15.642 -5.843 -16.406 1.00 69.00 98 HIS A CA 1
ATOM 775 C C . HIS A 1 98 ? 15.345 -4.536 -15.655 1.00 69.00 98 HIS A C 1
ATOM 777 O O . HIS A 1 98 ? 15.151 -4.535 -14.442 1.00 69.00 98 HIS A O 1
ATOM 783 N N . GLN A 1 99 ? 15.232 -3.422 -16.384 1.00 66.81 99 GLN A N 1
ATOM 784 C CA . GLN A 1 99 ? 14.944 -2.117 -15.794 1.00 66.81 99 GLN A CA 1
ATOM 785 C C . GLN A 1 99 ? 13.506 -2.039 -15.259 1.00 66.81 99 GLN A C 1
ATOM 787 O O . GLN A 1 99 ? 13.282 -1.519 -14.167 1.00 66.81 99 GLN A O 1
ATOM 792 N N . ALA A 1 100 ? 12.547 -2.620 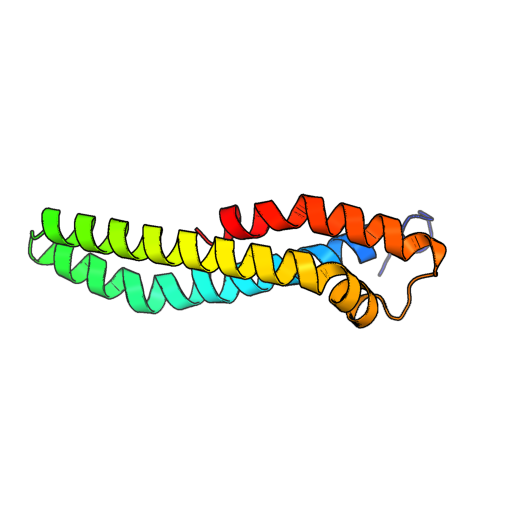-15.982 1.00 67.31 100 ALA A N 1
ATOM 793 C CA . ALA A 1 100 ? 11.157 -2.743 -15.548 1.00 67.31 100 ALA A CA 1
ATOM 794 C C . ALA A 1 100 ? 11.003 -3.589 -14.272 1.00 67.31 100 ALA A C 1
ATOM 796 O O . ALA A 1 100 ? 10.222 -3.247 -13.380 1.00 67.31 100 ALA A O 1
ATOM 797 N N . GLU A 1 101 ? 11.769 -4.677 -14.168 1.00 73.00 101 GLU A N 1
ATOM 798 C CA . GLU A 1 101 ? 11.768 -5.560 -13.002 1.00 73.00 101 GLU A CA 1
ATOM 799 C C . GLU A 1 101 ? 12.262 -4.823 -11.751 1.00 73.00 101 GLU A C 1
ATOM 801 O O . GLU A 1 101 ? 11.569 -4.783 -10.735 1.00 73.00 101 GLU A O 1
ATOM 806 N N . VAL A 1 102 ? 13.411 -4.142 -11.856 1.00 75.19 102 VAL A N 1
ATOM 807 C CA . VAL A 1 102 ? 13.987 -3.347 -10.759 1.00 75.19 102 VAL A CA 1
ATOM 808 C C . VAL A 1 102 ? 13.026 -2.249 -10.306 1.00 75.19 102 VAL A C 1
ATOM 810 O O . VAL A 1 102 ? 12.809 -2.081 -9.106 1.00 75.19 102 VAL A O 1
ATOM 813 N N . MET A 1 103 ? 12.398 -1.532 -11.243 1.00 71.44 103 MET A N 1
ATOM 814 C CA . MET A 1 103 ? 11.397 -0.516 -10.904 1.00 71.44 103 MET A CA 1
ATOM 815 C C . MET A 1 103 ? 10.192 -1.119 -10.172 1.00 71.44 103 MET A C 1
ATOM 817 O O . MET A 1 103 ? 9.728 -0.548 -9.185 1.00 71.44 103 MET A O 1
ATOM 821 N N . THR A 1 104 ? 9.725 -2.295 -10.593 1.00 74.75 104 THR A N 1
ATOM 822 C CA . THR A 1 104 ? 8.605 -2.989 -9.941 1.00 74.75 104 THR A CA 1
ATOM 823 C C . THR A 1 104 ? 8.961 -3.421 -8.517 1.00 74.75 104 THR A C 1
ATOM 825 O O . THR A 1 104 ? 8.150 -3.236 -7.610 1.00 74.75 104 THR A O 1
ATOM 828 N N . TYR A 1 105 ? 10.190 -3.893 -8.273 1.00 78.19 105 TYR A N 1
ATOM 829 C CA . TYR A 1 105 ? 10.660 -4.214 -6.920 1.00 78.19 105 TYR A CA 1
ATOM 830 C C . TYR A 1 105 ? 10.714 -2.995 -5.992 1.00 78.19 105 TYR A C 1
ATOM 832 O O . TYR A 1 105 ? 10.406 -3.127 -4.810 1.00 78.19 105 TYR A O 1
ATOM 840 N N . PHE A 1 106 ? 11.046 -1.808 -6.508 1.00 77.19 106 PHE A N 1
ATOM 841 C CA . PHE A 1 106 ? 11.009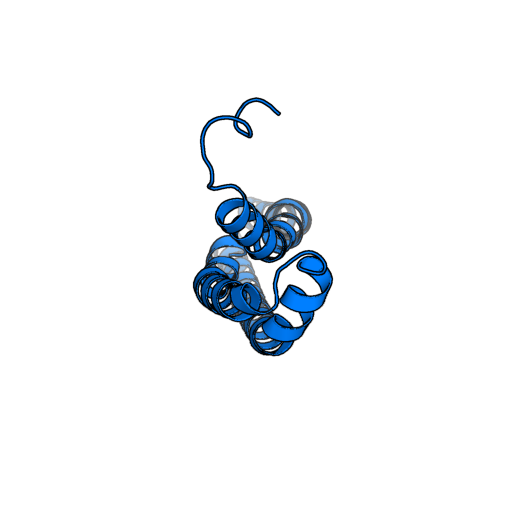 -0.567 -5.722 1.00 77.19 106 PHE A CA 1
ATOM 842 C C . PHE A 1 106 ? 9.584 -0.076 -5.425 1.00 77.19 106 PHE A C 1
ATOM 844 O O . PHE A 1 106 ? 9.361 0.559 -4.397 1.00 77.19 106 PHE A O 1
ATOM 851 N N . ILE A 1 107 ? 8.618 -0.370 -6.299 1.00 77.25 107 ILE A N 1
ATOM 852 C CA . ILE A 1 107 ? 7.211 0.035 -6.145 1.00 77.25 107 ILE A CA 1
ATOM 853 C C . ILE A 1 107 ? 6.426 -0.969 -5.287 1.00 77.25 107 ILE A C 1
ATOM 855 O O . ILE A 1 107 ? 5.472 -0.600 -4.611 1.00 77.25 107 ILE A O 1
ATOM 859 N N . LEU A 1 108 ? 6.836 -2.235 -5.245 1.00 75.81 108 LEU A N 1
ATOM 860 C CA . LEU A 1 108 ? 6.182 -3.289 -4.464 1.00 75.81 108 LEU A CA 1
ATOM 861 C C . LEU A 1 108 ? 5.926 -2.942 -2.981 1.00 75.81 108 LEU A C 1
ATOM 863 O O . LEU A 1 108 ? 4.803 -3.152 -2.523 1.00 75.81 108 LEU A O 1
ATOM 867 N N . PRO A 1 109 ? 6.880 -2.360 -2.226 1.00 78.69 109 PRO A N 1
ATOM 868 C CA . PRO A 1 109 ? 6.648 -1.931 -0.844 1.00 78.69 109 PRO A CA 1
ATOM 869 C C . PRO A 1 109 ? 5.533 -0.887 -0.718 1.00 78.69 109 PRO A C 1
ATOM 871 O O . PRO A 1 109 ? 4.796 -0.872 0.268 1.00 78.69 109 PRO A O 1
ATOM 874 N N . PHE A 1 110 ? 5.369 -0.034 -1.734 1.00 76.06 110 PHE A N 1
ATOM 875 C CA . PHE A 1 110 ? 4.323 0.985 -1.767 1.00 76.06 110 PHE A CA 1
ATOM 876 C C . PHE A 1 110 ? 2.920 0.369 -1.819 1.00 76.06 110 PHE A C 1
ATOM 878 O O . PHE A 1 110 ? 1.982 0.959 -1.293 1.00 76.06 110 PHE A O 1
ATOM 885 N N . MET A 1 111 ? 2.771 -0.846 -2.363 1.00 76.81 111 MET A N 1
ATOM 886 C CA . MET A 1 111 ? 1.504 -1.588 -2.351 1.00 76.81 111 MET A CA 1
ATOM 887 C C . MET A 1 111 ? 0.990 -1.841 -0.931 1.00 76.81 111 MET A C 1
ATOM 889 O O . MET A 1 111 ? -0.202 -1.690 -0.674 1.00 76.81 111 MET A O 1
ATOM 893 N N . VAL A 1 112 ? 1.884 -2.214 -0.010 1.00 77.62 112 VAL A N 1
ATOM 894 C CA . VAL A 1 112 ? 1.527 -2.487 1.391 1.00 77.62 112 VAL A CA 1
ATOM 895 C C . VAL A 1 112 ? 1.124 -1.195 2.095 1.00 77.62 112 VAL A C 1
ATOM 897 O O . VAL A 1 112 ? 0.148 -1.191 2.835 1.00 77.62 112 VAL A O 1
ATOM 900 N N . ALA A 1 113 ? 1.834 -0.096 1.827 1.00 75.69 113 ALA A N 1
ATOM 901 C CA . ALA A 1 113 ? 1.530 1.210 2.410 1.00 75.69 113 ALA A CA 1
ATOM 902 C C . ALA A 1 113 ? 0.199 1.795 1.911 1.00 75.69 113 ALA A C 1
ATOM 904 O O . ALA A 1 113 ? -0.485 2.474 2.662 1.00 75.69 113 ALA A O 1
ATOM 905 N N . ILE A 1 114 ? -0.159 1.544 0.649 1.00 73.00 114 ILE A N 1
ATOM 906 C CA . ILE A 1 114 ? -1.410 2.017 0.048 1.00 73.00 114 ILE A CA 1
ATOM 907 C C . ILE A 1 114 ? -2.628 1.176 0.457 1.00 73.00 114 ILE A C 1
ATOM 909 O O . ILE A 1 114 ? -3.749 1.679 0.438 1.00 73.00 114 ILE A O 1
ATOM 913 N N . GLY A 1 115 ? -2.431 -0.117 0.724 1.00 68.12 115 GLY A N 1
ATOM 914 C CA . GLY A 1 115 ? -3.515 -1.039 1.069 1.00 68.12 115 GLY A CA 1
ATOM 915 C C . GLY A 1 115 ? -3.955 -0.986 2.534 1.00 68.12 115 GLY A C 1
ATOM 916 O O . GLY A 1 115 ? -4.916 -1.671 2.883 1.00 68.12 115 GLY A O 1
ATOM 917 N N . LEU A 1 116 ? -3.238 -0.232 3.368 1.00 69.69 116 LEU A N 1
ATOM 918 C CA . LEU A 1 116 ? -3.431 -0.083 4.809 1.00 69.69 116 LEU A CA 1
ATOM 919 C C . LEU A 1 116 ? -4.100 1.259 5.129 1.00 69.69 116 LEU A C 1
ATOM 921 O O . LEU A 1 116 ? -4.982 1.263 6.016 1.00 69.69 116 LEU A O 1
#

Foldseek 3Di:
DPPPPPDPPPVVVLLLVLLVPVLVVLLCCQVVPPCVPPPVVVLVVCVVVVVVVVSVVSVVVVLVVLLVVLVVVLVVCLVCLLVSCCVSVVPDDPVCSVVSSVSSNVCSVVSSVSND

Organism: NCBI:txid412755

InterPro domains:
  IPR004268 Peptidoglycan biosynthesis protein MurJ [PF03023] (3-116)
  IPR004268 Peptidoglycan biosynthesis protein MurJ [PR01806] (8-27)
  IPR004268 Peptidoglycan biosynthesis protein MurJ [PR01806] (27-43)
  IPR004268 Peptidoglycan biosynthesis protein MurJ [PR01806] (106-116)
  IPR051050 Lipid II flippase MurJ/MviN [PTHR47019] (1-116)

Sequence (116 aa):
MVIAGYFGTTRATDLFAIAFTIPTLFRRILGEDMVEKAFLPTFRQLIAAGEYRRAWILASRIFNLMMLLLLLIMGLFYFLTPNLVRVIGAGLAASEFHQAEVMTYFILPFMVAIGL

pLDDT: mean 73.96, std 12.42, range [39.91, 91.31]

Radius of gyration: 19.15 Å; chains: 1; bounding box: 40×30×55 Å

Secondary structure (DSSP, 8-state):
--STTT-S--HHHHHHHHHHHHHHHHIIIIIIIIIIIIIHHHHHHHHHTT-HHHHHHHHHHHHHHHHHHHHHHHHHHHHHHHHHHHHHTTTS-TTTHHHHHHHHHHHHHHHHHH--